Protein AF-A0A810L5K7-F1 (afdb_monomer_lite)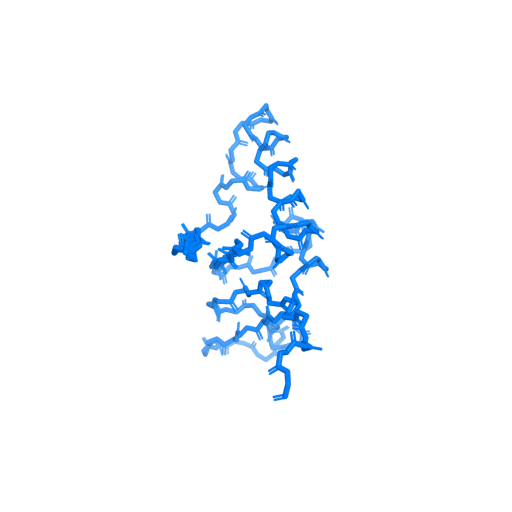

InterPro domains:
  IPR027417 P-loop containing nucleoside triphosphate hydrolase [G3DSA:3.40.50.300] (1-81)

pLDDT: mean 74.21, std 20.46, range [30.58, 96.31]

Organism: NCBI:txid390989

Secondary structure (DSSP, 8-state):
-----EEEEES-HHIIIIIS-HHHHHHHHHHHHHHHHHGGGGTEEEEE--SS--TTT-TTGGG-SEE-B---S-HHHHTT-S-BS-EE---------

Foldseek 3Di:
DDQDAAEAEAQAQLVQQPVDDPVSNVVSCVVVVCCLQPVQVRRYKYWYAHDQDDCSSCVPLVSQPAADADDDPDPVVVVVRSHHGTRIRHDHPPDDD

Sequence (97 aa):
MTHPLHLVIVDELATLTAYAPMDVRRRAEYALGRLLTKGAAVGWVVLGCVQEPSKDIIPMRGLFTYRIALGLDTRRRWTWCWATGCVTSVRWPIRSR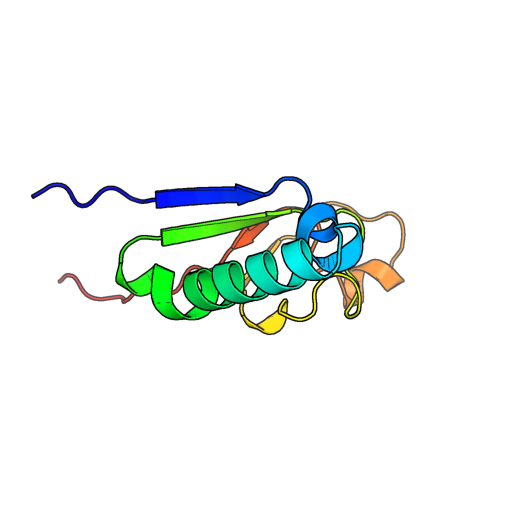

Radius of gyration: 14.39 Å; chains: 1; bounding box: 45×18×46 Å

Structure (mmCIF, N/CA/C/O backbone):
data_AF-A0A810L5K7-F1
#
_entry.id   AF-A0A810L5K7-F1
#
loop_
_atom_site.group_PDB
_atom_site.id
_atom_site.type_symbol
_atom_site.label_atom_id
_atom_site.label_alt_id
_atom_site.label_comp_id
_atom_site.label_asym_id
_atom_site.label_entity_id
_atom_site.label_seq_id
_atom_site.pdbx_PDB_ins_code
_atom_site.Cartn_x
_atom_site.Cartn_y
_atom_site.Cartn_z
_atom_site.occupancy
_atom_site.B_iso_or_equiv
_atom_site.auth_seq_id
_atom_site.auth_comp_id
_atom_site.auth_asym_id
_atom_site.auth_atom_id
_atom_site.pdbx_PDB_model_num
ATOM 1 N N . MET A 1 1 ? -22.691 -5.878 19.666 1.00 51.53 1 MET A N 1
ATOM 2 C CA . MET A 1 1 ? -22.482 -5.753 18.209 1.00 51.53 1 MET A CA 1
ATOM 3 C C . MET A 1 1 ? -21.032 -6.086 17.926 1.00 51.53 1 MET A C 1
ATOM 5 O O . MET A 1 1 ? -20.157 -5.414 18.453 1.00 51.53 1 MET A O 1
ATOM 9 N N . THR A 1 2 ? -20.765 -7.166 17.198 1.00 71.88 2 THR A N 1
ATOM 10 C CA . THR A 1 2 ? -19.405 -7.522 16.777 1.00 71.88 2 THR A CA 1
ATOM 11 C C . THR A 1 2 ? -19.053 -6.676 15.560 1.00 71.88 2 THR A C 1
ATOM 13 O O . THR A 1 2 ? -19.670 -6.837 14.511 1.00 71.88 2 THR A O 1
ATOM 16 N N . HIS A 1 3 ? -18.109 -5.751 15.704 1.00 80.06 3 HIS A N 1
ATOM 17 C CA . HIS A 1 3 ? -17.542 -5.005 14.581 1.00 80.06 3 HIS A CA 1
ATOM 18 C C . HIS A 1 3 ? -16.312 -5.781 14.093 1.00 80.06 3 HIS A C 1
ATOM 20 O O . HIS A 1 3 ? -15.287 -5.747 14.778 1.00 80.06 3 HIS A O 1
ATOM 26 N N . PRO A 1 4 ? -16.408 -6.557 12.997 1.00 87.75 4 PRO A N 1
ATOM 27 C CA . PRO A 1 4 ? -15.285 -7.358 12.533 1.00 87.75 4 PRO A CA 1
ATOM 28 C C . PRO A 1 4 ? -14.157 -6.458 12.020 1.00 87.75 4 PRO A C 1
ATOM 30 O O . PRO A 1 4 ? -14.397 -5.415 11.414 1.00 87.75 4 PRO A O 1
ATOM 33 N N . LEU A 1 5 ? -12.918 -6.886 12.247 1.00 88.50 5 LEU A N 1
ATOM 34 C CA . LEU A 1 5 ? -11.741 -6.275 11.640 1.00 88.50 5 LEU A CA 1
ATOM 35 C C . LEU A 1 5 ? -11.639 -6.735 10.182 1.00 88.50 5 LEU A C 1
ATOM 37 O O . LEU A 1 5 ? -11.582 -7.934 9.910 1.00 88.50 5 LEU A O 1
ATOM 41 N N . HIS A 1 6 ? -11.573 -5.790 9.250 1.00 88.38 6 HIS A N 1
ATOM 42 C CA . HIS A 1 6 ? -11.371 -6.069 7.833 1.00 88.38 6 HIS A CA 1
ATOM 43 C C . HIS A 1 6 ? -9.885 -5.959 7.487 1.00 88.38 6 HIS A C 1
ATOM 45 O O . HIS A 1 6 ? -9.324 -4.861 7.475 1.00 88.38 6 HIS A O 1
ATOM 51 N N . LEU A 1 7 ? -9.248 -7.095 7.194 1.00 89.12 7 LEU A N 1
ATOM 52 C CA . LEU A 1 7 ? -7.857 -7.155 6.750 1.00 89.12 7 LEU A CA 1
ATOM 53 C C . LEU A 1 7 ? -7.795 -7.327 5.229 1.00 89.12 7 LEU A C 1
ATOM 55 O O . LEU A 1 7 ? -8.258 -8.329 4.690 1.00 89.12 7 LEU A O 1
ATOM 59 N N . VAL A 1 8 ? -7.198 -6.354 4.546 1.00 89.69 8 VAL A N 1
ATOM 60 C CA . VAL A 1 8 ? -6.948 -6.387 3.102 1.00 89.69 8 VAL A CA 1
ATOM 61 C C . VAL A 1 8 ? -5.468 -6.652 2.880 1.00 89.69 8 VAL A C 1
ATOM 63 O O . VAL A 1 8 ? -4.639 -5.834 3.269 1.00 89.69 8 VAL A O 1
ATOM 66 N N . ILE A 1 9 ? -5.141 -7.777 2.248 1.00 90.44 9 ILE A N 1
ATOM 67 C CA . ILE A 1 9 ? -3.760 -8.171 1.955 1.00 90.44 9 ILE A CA 1
ATOM 68 C C . ILE A 1 9 ? -3.509 -8.031 0.457 1.00 90.44 9 ILE A C 1
ATOM 70 O O . ILE A 1 9 ? -4.265 -8.561 -0.355 1.00 90.44 9 ILE A O 1
ATOM 74 N N . VAL A 1 10 ? -2.438 -7.325 0.103 1.00 89.81 10 VAL A N 1
ATOM 75 C CA . VAL A 1 10 ? -1.942 -7.194 -1.266 1.00 89.81 10 VAL A CA 1
ATOM 76 C C . VAL A 1 10 ? -0.513 -7.713 -1.287 1.00 89.81 10 VAL A C 1
ATOM 78 O O . VAL A 1 10 ? 0.381 -7.059 -0.759 1.00 89.81 10 VAL A O 1
ATOM 81 N N . ASP A 1 11 ? -0.313 -8.887 -1.878 1.00 87.06 11 ASP A N 1
ATOM 82 C CA . ASP A 1 11 ? 0.995 -9.555 -1.924 1.00 87.06 11 ASP A CA 1
ATOM 83 C C . ASP A 1 11 ? 2.019 -8.800 -2.792 1.00 87.06 11 ASP A C 1
ATOM 85 O O . ASP A 1 11 ? 3.202 -8.742 -2.469 1.00 87.06 11 ASP A O 1
ATOM 89 N N . GLU A 1 12 ? 1.550 -8.122 -3.844 1.00 90.06 12 GLU A N 1
ATOM 90 C CA . GLU A 1 12 ? 2.392 -7.265 -4.679 1.00 90.06 12 GLU A CA 1
ATOM 91 C C . GLU A 1 12 ? 1.658 -5.977 -5.071 1.00 90.06 12 GLU A C 1
ATOM 93 O O . GLU A 1 12 ? 0.844 -5.945 -6.000 1.00 90.06 12 GLU A O 1
ATOM 98 N N . LEU A 1 13 ? 1.944 -4.895 -4.345 1.00 88.69 13 LEU A N 1
ATOM 99 C CA . LEU A 1 13 ? 1.374 -3.568 -4.573 1.00 88.69 13 LEU A CA 1
ATOM 100 C C . LEU A 1 13 ? 1.731 -3.025 -5.957 1.00 88.69 13 LEU A C 1
ATOM 102 O O . LEU A 1 13 ? 0.877 -2.387 -6.575 1.00 88.69 13 LEU A O 1
ATOM 106 N N . ALA A 1 14 ? 2.938 -3.306 -6.463 1.00 88.75 14 ALA A N 1
ATOM 107 C CA . ALA A 1 14 ? 3.391 -2.810 -7.762 1.00 88.75 14 ALA A CA 1
ATOM 108 C C . ALA A 1 14 ? 2.477 -3.268 -8.906 1.00 88.75 14 ALA A C 1
ATOM 110 O O . ALA A 1 14 ? 2.266 -2.533 -9.872 1.00 88.75 14 ALA A O 1
ATOM 111 N N . THR A 1 15 ? 1.856 -4.440 -8.764 1.00 90.94 15 THR A N 1
ATOM 112 C CA . THR A 1 15 ? 0.864 -4.941 -9.720 1.00 90.94 15 THR A CA 1
ATOM 113 C C . THR A 1 15 ? -0.291 -3.959 -9.896 1.00 90.94 15 THR A C 1
ATOM 115 O O . THR A 1 15 ? -0.732 -3.728 -11.017 1.00 90.94 15 THR A O 1
ATOM 118 N N . LEU A 1 16 ? -0.754 -3.330 -8.812 1.00 90.38 16 LEU A N 1
ATOM 119 C CA . LEU A 1 16 ? -1.888 -2.402 -8.829 1.00 90.38 16 LEU A CA 1
ATOM 120 C C . LEU A 1 16 ? -1.481 -0.953 -9.105 1.00 90.38 16 LEU A C 1
ATOM 122 O O . LEU A 1 16 ? -2.280 -0.191 -9.649 1.00 90.38 16 LEU A O 1
ATOM 126 N N . THR A 1 17 ? -0.271 -0.557 -8.714 1.00 88.19 17 THR A N 1
ATOM 127 C CA . THR A 1 17 ? 0.166 0.846 -8.748 1.00 88.19 17 THR A CA 1
ATOM 128 C C . THR A 1 17 ? 1.153 1.166 -9.868 1.00 88.19 17 THR A C 1
ATOM 130 O O . THR A 1 17 ? 1.324 2.334 -10.194 1.00 88.19 17 THR A O 1
ATOM 133 N N . ALA A 1 18 ? 1.772 0.171 -10.503 1.00 89.81 18 ALA A N 1
ATOM 134 C CA . ALA A 1 18 ? 2.761 0.386 -11.559 1.00 89.81 18 ALA A CA 1
ATOM 135 C C . ALA A 1 18 ? 2.463 -0.403 -12.840 1.00 89.81 18 ALA A C 1
ATOM 137 O O . ALA A 1 18 ? 2.575 0.161 -13.926 1.00 89.81 18 ALA A O 1
ATOM 138 N N . TYR A 1 19 ? 2.070 -1.675 -12.724 1.00 90.56 19 TYR A N 1
ATOM 139 C CA . TYR A 1 19 ? 1.992 -2.586 -13.875 1.00 90.56 19 TYR A CA 1
ATOM 140 C C . TYR A 1 19 ? 0.592 -2.734 -14.483 1.00 90.56 19 TYR A C 1
ATOM 142 O O . TYR A 1 19 ? 0.461 -3.196 -15.615 1.00 90.56 19 TYR A O 1
ATOM 150 N N . ALA A 1 20 ? -0.457 -2.335 -13.762 1.00 92.81 20 ALA A N 1
ATOM 151 C CA . ALA A 1 20 ? -1.823 -2.388 -14.265 1.00 92.81 20 ALA A CA 1
ATOM 152 C C . ALA A 1 20 ? -2.104 -1.329 -15.356 1.00 92.81 20 ALA A C 1
ATOM 154 O O . ALA A 1 20 ? -1.481 -0.261 -15.369 1.00 92.81 20 ALA A O 1
ATOM 155 N N . PRO A 1 21 ? -3.111 -1.568 -16.222 1.00 96.31 21 PRO A N 1
ATOM 156 C CA . PRO A 1 21 ? -3.664 -0.548 -17.109 1.00 96.31 21 PRO A CA 1
ATOM 157 C C . PRO A 1 21 ? -4.042 0.737 -16.358 1.00 96.31 21 PRO A C 1
ATOM 159 O O . PRO A 1 21 ? -4.405 0.711 -15.180 1.00 96.31 21 PRO A O 1
ATOM 162 N N . MET A 1 22 ? -3.961 1.884 -17.038 1.00 93.94 22 MET A N 1
ATOM 163 C CA . MET A 1 22 ? -4.087 3.202 -16.400 1.00 93.94 22 MET A CA 1
ATOM 164 C C . MET A 1 22 ? -5.413 3.397 -15.642 1.00 93.94 22 MET A C 1
ATOM 166 O O . MET A 1 22 ? -5.435 4.023 -14.580 1.00 93.94 22 MET A O 1
ATOM 170 N N . ASP A 1 23 ? -6.514 2.871 -16.168 1.00 95.69 23 ASP A N 1
ATOM 171 C CA . ASP A 1 23 ? -7.846 2.924 -15.564 1.00 95.69 23 ASP A CA 1
ATOM 172 C C . ASP A 1 23 ? -7.928 2.096 -14.271 1.00 95.69 23 ASP A C 1
ATOM 174 O O . ASP A 1 23 ? -8.447 2.576 -13.255 1.00 95.69 23 ASP A O 1
ATOM 178 N N . VAL A 1 24 ? -7.353 0.890 -14.286 1.00 94.81 24 VAL A N 1
ATOM 179 C CA . VAL A 1 24 ? -7.242 0.008 -13.118 1.00 94.81 24 VAL A CA 1
ATOM 180 C C . VAL A 1 24 ? -6.352 0.649 -12.062 1.00 94.81 24 VAL A C 1
ATOM 182 O O . VAL A 1 24 ? -6.757 0.739 -10.902 1.00 94.81 24 VAL A O 1
ATOM 185 N N . ARG A 1 25 ? -5.194 1.182 -12.467 1.00 93.62 25 ARG A N 1
ATOM 186 C CA . ARG A 1 25 ? -4.277 1.887 -11.569 1.00 93.62 25 ARG A CA 1
ATOM 187 C C . ARG A 1 25 ? -4.967 3.058 -10.878 1.00 93.62 25 ARG A C 1
ATOM 189 O O . ARG A 1 25 ? -4.960 3.136 -9.654 1.00 93.62 25 ARG A O 1
ATOM 196 N N . ARG A 1 26 ? -5.646 3.929 -11.633 1.00 93.62 26 ARG A N 1
ATOM 197 C CA . ARG A 1 26 ? -6.348 5.093 -11.064 1.00 93.62 26 ARG A CA 1
ATOM 198 C C . ARG A 1 26 ? -7.428 4.677 -10.062 1.00 93.62 26 ARG A C 1
ATOM 200 O O . ARG A 1 26 ? -7.603 5.325 -9.030 1.00 93.62 26 ARG A O 1
ATOM 207 N N . ARG A 1 27 ? -8.160 3.596 -10.354 1.00 95.12 27 ARG A N 1
ATOM 208 C CA . ARG A 1 27 ? -9.151 3.024 -9.428 1.00 95.12 27 ARG A CA 1
ATOM 209 C C . ARG A 1 27 ? -8.499 2.473 -8.163 1.00 95.12 27 ARG A C 1
ATOM 211 O O . ARG A 1 27 ? -8.984 2.769 -7.071 1.00 95.12 27 ARG A O 1
ATOM 218 N N . ALA A 1 28 ? -7.422 1.706 -8.304 1.00 93.06 28 ALA A N 1
ATOM 219 C CA . ALA A 1 28 ? -6.697 1.124 -7.182 1.00 93.06 28 ALA A CA 1
ATOM 220 C C . ALA A 1 28 ? -6.104 2.209 -6.276 1.00 93.06 28 ALA A C 1
ATOM 222 O O . ALA A 1 28 ? -6.303 2.166 -5.066 1.00 93.06 28 ALA A O 1
ATOM 223 N N . GLU A 1 29 ? -5.464 3.229 -6.849 1.00 91.38 29 GLU A N 1
ATOM 224 C CA . GLU A 1 29 ? -4.908 4.358 -6.102 1.00 91.38 29 GLU A CA 1
ATOM 225 C C . GLU A 1 29 ? -5.979 5.127 -5.327 1.00 91.38 29 GLU A C 1
ATOM 227 O O . GLU A 1 29 ? -5.786 5.446 -4.152 1.00 91.38 29 GLU A O 1
ATOM 232 N N . TYR A 1 30 ? -7.136 5.377 -5.945 1.00 93.06 30 TYR A N 1
ATOM 233 C CA . TYR A 1 30 ? -8.258 6.023 -5.267 1.00 93.06 30 TYR A CA 1
ATOM 234 C C . TYR A 1 30 ? -8.786 5.178 -4.096 1.00 93.06 30 TYR A C 1
ATOM 236 O O . TYR A 1 30 ? -9.008 5.698 -2.997 1.00 93.06 30 TYR A O 1
ATOM 244 N N . ALA A 1 31 ? -8.975 3.872 -4.310 1.00 92.69 31 ALA A N 1
ATOM 245 C CA . ALA A 1 31 ? -9.473 2.954 -3.289 1.00 92.69 31 ALA A CA 1
ATOM 246 C C . ALA A 1 31 ? -8.484 2.804 -2.121 1.00 92.69 31 ALA A C 1
ATOM 248 O O . ALA A 1 31 ? -8.870 2.984 -0.963 1.00 92.69 31 ALA A O 1
ATOM 249 N N . LEU A 1 32 ? -7.207 2.553 -2.420 1.00 90.88 32 LEU A N 1
ATOM 250 C CA . LEU A 1 32 ? -6.135 2.461 -1.429 1.00 90.88 32 LEU A CA 1
ATOM 251 C C . LEU A 1 32 ? -5.985 3.777 -0.663 1.00 90.88 32 LEU A C 1
ATOM 253 O O . LEU A 1 32 ? -5.940 3.760 0.563 1.00 90.88 32 LEU A O 1
ATOM 257 N N . GLY A 1 33 ? -6.021 4.927 -1.341 1.00 90.69 33 GLY A N 1
ATOM 258 C CA . GLY A 1 33 ? -5.982 6.235 -0.686 1.00 90.69 33 GLY A CA 1
ATOM 259 C C . GLY A 1 33 ? -7.107 6.418 0.339 1.00 90.69 33 GLY A C 1
ATOM 260 O O . GLY A 1 33 ? -6.863 6.897 1.448 1.00 90.69 33 GLY A O 1
ATOM 261 N N . ARG A 1 34 ? -8.334 5.981 0.025 1.00 91.19 34 ARG A N 1
ATOM 262 C CA . ARG A 1 34 ? -9.463 6.021 0.974 1.00 91.19 34 ARG A CA 1
ATOM 263 C C . ARG A 1 34 ? -9.273 5.069 2.153 1.00 91.19 34 ARG A C 1
ATOM 265 O O . ARG A 1 34 ? -9.534 5.468 3.287 1.00 91.19 34 ARG A O 1
ATOM 272 N N . LEU A 1 35 ? -8.831 3.839 1.898 1.00 89.94 35 LEU A N 1
ATOM 273 C CA . LEU A 1 35 ? -8.598 2.846 2.948 1.00 89.94 35 LEU A CA 1
ATOM 274 C C . LEU A 1 35 ? -7.489 3.297 3.906 1.00 89.94 35 LEU A C 1
ATOM 276 O O . LEU A 1 35 ? -7.688 3.277 5.116 1.00 89.94 35 LEU A O 1
ATOM 280 N N . LEU A 1 36 ? -6.372 3.798 3.380 1.00 88.56 36 LEU A N 1
ATOM 281 C CA . LEU A 1 36 ? -5.224 4.224 4.183 1.00 88.56 36 LEU A CA 1
ATOM 282 C C . LEU A 1 36 ? -5.498 5.506 4.986 1.00 88.56 36 LEU A C 1
ATOM 284 O O . LEU A 1 36 ? -4.954 5.674 6.073 1.00 88.56 36 LEU A O 1
ATOM 288 N N . THR A 1 37 ? -6.354 6.408 4.488 1.00 88.19 37 THR A N 1
ATOM 289 C CA . THR A 1 37 ? -6.675 7.671 5.186 1.00 88.19 37 THR A CA 1
ATOM 290 C C . THR A 1 37 ? -7.843 7.561 6.162 1.00 88.19 37 THR A C 1
ATOM 292 O O . THR A 1 37 ? -7.821 8.209 7.207 1.00 88.19 37 THR A O 1
ATOM 295 N N . LYS A 1 38 ? -8.879 6.778 5.831 1.00 87.69 38 LYS A N 1
ATOM 296 C CA . LYS A 1 38 ? -10.142 6.728 6.594 1.00 87.69 38 LYS A CA 1
ATOM 297 C C . LYS A 1 38 ? -10.481 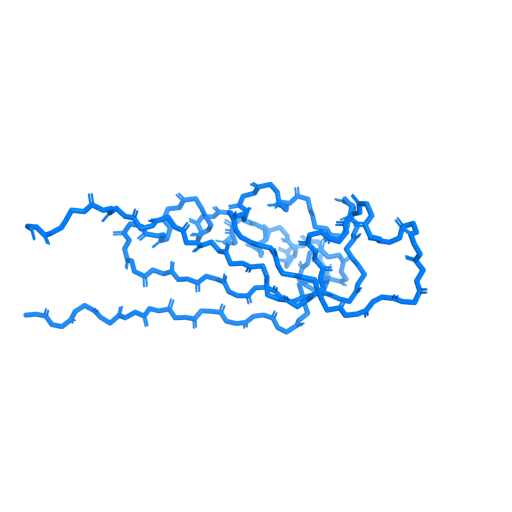5.345 7.147 1.00 87.69 38 LYS A C 1
ATOM 299 O O . LYS A 1 38 ? -11.278 5.257 8.077 1.00 87.69 38 LYS A O 1
ATOM 304 N N . GLY A 1 39 ? -9.891 4.277 6.613 1.00 84.62 39 GLY A N 1
ATOM 305 C CA . GLY A 1 39 ? -10.226 2.897 6.971 1.00 84.62 39 GLY A CA 1
ATOM 306 C C . GLY A 1 39 ? -9.935 2.548 8.431 1.00 84.62 39 GLY A C 1
ATOM 307 O O . GLY A 1 39 ? -10.710 1.825 9.053 1.00 84.62 39 GLY A O 1
ATOM 308 N N . ALA A 1 40 ? -8.895 3.140 9.021 1.00 82.12 40 ALA A N 1
ATOM 309 C CA . ALA A 1 40 ? -8.522 2.862 10.407 1.00 82.12 40 ALA A CA 1
ATOM 310 C C . ALA A 1 40 ? -9.633 3.205 11.423 1.00 82.12 40 ALA A C 1
ATOM 312 O O . ALA A 1 40 ? -9.788 2.504 12.418 1.00 82.12 40 ALA A O 1
ATOM 313 N N . ALA A 1 41 ? -10.449 4.233 11.157 1.00 84.38 41 ALA A N 1
ATOM 314 C CA . ALA A 1 41 ? -11.547 4.633 12.044 1.00 84.38 41 ALA A CA 1
ATOM 315 C C . ALA A 1 41 ? -12.710 3.625 12.070 1.00 84.38 41 ALA A C 1
ATOM 317 O O . ALA A 1 41 ? -13.490 3.607 13.017 1.00 84.38 41 ALA A O 1
ATOM 318 N N . VAL A 1 42 ? -12.828 2.801 11.027 1.00 86.25 42 VAL A N 1
ATOM 319 C CA . VAL A 1 42 ? -13.929 1.848 10.819 1.00 86.25 42 VAL A CA 1
ATOM 320 C C . VAL A 1 42 ? -13.455 0.391 10.852 1.00 86.25 42 VAL A C 1
ATOM 322 O O . VAL A 1 42 ? -14.172 -0.497 10.405 1.00 86.25 42 VAL A O 1
ATOM 325 N N . GLY A 1 43 ? -12.248 0.134 11.371 1.00 85.38 43 GLY A N 1
ATOM 326 C CA . GLY A 1 43 ? -11.717 -1.223 11.529 1.00 85.38 43 GLY A CA 1
ATOM 327 C C . GLY A 1 43 ? -11.220 -1.859 10.229 1.00 85.38 43 GLY A C 1
ATOM 328 O O . GLY A 1 43 ? -11.343 -3.068 10.063 1.00 85.38 43 GLY A O 1
ATOM 329 N N . TRP A 1 44 ? -10.674 -1.069 9.302 1.00 89.81 44 TRP A N 1
ATOM 330 C CA . TRP A 1 44 ? -9.995 -1.575 8.106 1.00 89.81 44 TRP A CA 1
ATOM 331 C C . TRP A 1 44 ? -8.483 -1.431 8.233 1.00 89.81 44 TRP A C 1
ATOM 333 O O . TRP A 1 44 ? -7.974 -0.366 8.591 1.00 89.81 44 TRP A O 1
ATOM 343 N N . VAL A 1 45 ? -7.771 -2.497 7.880 1.00 89.31 45 VAL A N 1
ATOM 344 C CA . VAL A 1 45 ? -6.310 -2.565 7.860 1.00 89.31 45 VAL A CA 1
ATOM 345 C C . VAL A 1 45 ? -5.870 -3.025 6.480 1.00 89.31 45 VAL A C 1
ATOM 347 O O . VAL A 1 45 ? -6.359 -4.030 5.967 1.00 89.31 45 VAL A O 1
ATOM 350 N N . VAL A 1 46 ? -4.934 -2.290 5.883 1.00 90.19 46 VAL A N 1
ATOM 351 C CA . VAL A 1 46 ? -4.291 -2.680 4.627 1.00 90.19 46 VAL A CA 1
ATOM 352 C C . VAL A 1 46 ? -2.887 -3.169 4.938 1.00 90.19 46 VAL A C 1
ATOM 354 O O . VAL A 1 46 ? -2.107 -2.454 5.569 1.00 90.19 46 VAL A O 1
ATOM 357 N N . LEU A 1 47 ? -2.592 -4.378 4.477 1.00 89.94 47 LEU A N 1
ATOM 358 C CA . LEU A 1 47 ? -1.280 -4.992 4.449 1.00 89.94 47 LEU A CA 1
ATOM 359 C C . LEU A 1 47 ? -0.796 -5.006 2.998 1.00 89.94 47 LEU A C 1
ATOM 361 O O . LEU A 1 47 ? -1.262 -5.810 2.195 1.00 89.94 47 LEU A O 1
ATOM 365 N N . GLY A 1 48 ? 0.116 -4.099 2.663 1.00 89.25 48 GLY A N 1
ATOM 366 C CA . GLY A 1 48 ? 0.735 -4.052 1.342 1.00 89.25 48 GLY A CA 1
ATOM 367 C C . GLY A 1 48 ? 2.138 -4.645 1.353 1.00 89.25 48 GLY A C 1
ATOM 368 O O . GLY A 1 48 ? 2.958 -4.256 2.183 1.00 89.25 48 GLY A O 1
ATOM 369 N N . CYS A 1 49 ? 2.430 -5.548 0.428 1.00 88.44 49 CYS A N 1
ATOM 370 C CA . CYS A 1 49 ? 3.755 -6.106 0.193 1.00 88.44 49 CYS A CA 1
ATOM 371 C C . CYS A 1 49 ? 4.281 -5.630 -1.169 1.00 88.44 49 CYS A C 1
ATOM 373 O O . CYS A 1 49 ? 3.508 -5.350 -2.081 1.00 88.44 49 CYS A O 1
ATOM 375 N N . VAL A 1 50 ? 5.596 -5.434 -1.266 1.00 86.19 50 VAL A N 1
ATOM 376 C CA . VAL A 1 50 ? 6.292 -5.010 -2.488 1.00 86.19 50 VAL A CA 1
ATOM 377 C C . VAL A 1 50 ? 7.723 -5.526 -2.429 1.00 86.19 50 VAL A C 1
ATOM 379 O O . VAL A 1 50 ? 8.349 -5.461 -1.365 1.00 86.19 50 VAL A O 1
ATOM 382 N N . GLN A 1 51 ? 8.238 -6.026 -3.552 1.00 82.44 51 GLN A N 1
ATOM 383 C CA . GLN A 1 51 ? 9.635 -6.467 -3.651 1.00 82.44 51 GLN A CA 1
ATOM 384 C C . GLN A 1 51 ? 10.598 -5.299 -3.893 1.00 82.44 51 GLN A C 1
ATOM 386 O O . GLN A 1 51 ? 11.648 -5.198 -3.259 1.00 82.44 51 GLN A O 1
ATOM 391 N N . GLU A 1 52 ? 10.227 -4.386 -4.793 1.00 77.38 52 GLU A N 1
ATOM 392 C CA . GLU A 1 52 ? 11.049 -3.232 -5.160 1.00 77.38 52 GLU A CA 1
ATOM 393 C C . GLU A 1 52 ? 10.320 -1.919 -4.853 1.00 77.38 52 GLU A C 1
ATOM 395 O O . GLU A 1 52 ? 9.571 -1.397 -5.680 1.00 77.38 52 GLU A O 1
ATOM 400 N N . PRO A 1 53 ? 10.505 -1.345 -3.652 1.00 73.62 53 PRO A N 1
ATOM 401 C CA . PRO A 1 53 ? 9.876 -0.076 -3.322 1.00 73.62 53 PRO A CA 1
ATOM 402 C C . PRO A 1 53 ? 10.566 1.082 -4.062 1.00 73.62 53 PRO A C 1
ATOM 404 O O . PRO A 1 53 ? 11.698 1.454 -3.755 1.00 73.62 53 PRO A O 1
ATOM 407 N N . SER A 1 54 ? 9.856 1.721 -4.993 1.00 77.88 54 SER A N 1
ATOM 408 C CA . SER A 1 54 ? 10.253 3.010 -5.582 1.00 77.88 54 SER A CA 1
ATOM 409 C C . SER A 1 54 ? 9.156 4.060 -5.406 1.00 77.88 54 SER A C 1
ATOM 411 O O . SER A 1 54 ? 7.982 3.731 -5.222 1.00 77.88 54 SER A O 1
ATOM 413 N N . LYS A 1 55 ? 9.527 5.347 -5.479 1.00 72.50 55 LYS A N 1
ATOM 414 C CA . LYS A 1 55 ? 8.562 6.459 -5.477 1.00 72.50 55 LYS A CA 1
ATOM 415 C C . LYS A 1 55 ? 7.598 6.374 -6.661 1.00 72.50 55 LYS A C 1
ATOM 417 O O . LYS A 1 55 ? 6.437 6.73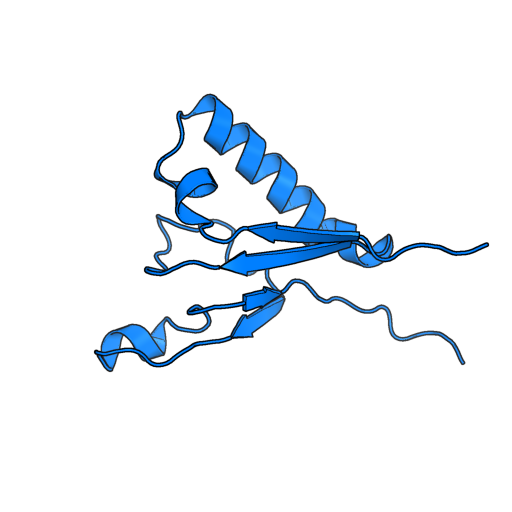0 -6.492 1.00 72.50 55 LYS A O 1
ATOM 422 N N . ASP A 1 56 ? 8.085 5.873 -7.792 1.00 77.88 56 ASP A N 1
ATOM 423 C CA . ASP A 1 56 ? 7.312 5.708 -9.026 1.00 77.88 56 ASP A CA 1
ATOM 424 C C . ASP A 1 56 ? 6.410 4.471 -8.972 1.00 77.88 56 ASP A C 1
ATOM 426 O O . ASP A 1 56 ? 5.365 4.433 -9.611 1.00 77.88 56 ASP A O 1
ATOM 430 N N . ILE A 1 57 ? 6.799 3.474 -8.169 1.00 81.56 57 ILE A N 1
ATOM 431 C CA . ILE A 1 57 ? 6.040 2.236 -7.985 1.00 81.56 57 ILE A CA 1
ATOM 432 C C . ILE A 1 57 ? 4.934 2.445 -6.950 1.00 81.56 57 ILE A C 1
ATOM 434 O O . ILE A 1 57 ? 3.819 1.982 -7.155 1.00 81.56 57 ILE A O 1
ATOM 438 N N . ILE A 1 58 ? 5.203 3.161 -5.850 1.00 83.00 58 ILE A N 1
ATOM 439 C CA . ILE A 1 58 ? 4.224 3.417 -4.781 1.00 83.00 58 ILE A CA 1
ATOM 440 C C . ILE A 1 58 ? 4.155 4.924 -4.473 1.00 83.00 58 ILE A C 1
ATOM 442 O O . ILE A 1 58 ? 4.808 5.412 -3.535 1.00 83.00 58 ILE A O 1
ATOM 446 N N . PRO A 1 59 ? 3.318 5.686 -5.203 1.00 80.12 59 PRO A N 1
ATOM 447 C CA . PRO A 1 59 ? 3.187 7.128 -4.990 1.00 80.12 59 PRO A CA 1
ATOM 448 C C . PRO A 1 59 ? 2.626 7.455 -3.597 1.00 80.12 59 PRO A C 1
ATOM 450 O O . PRO A 1 59 ? 3.077 8.392 -2.938 1.00 80.12 59 PRO A O 1
ATOM 453 N N . MET A 1 60 ? 1.715 6.621 -3.085 1.00 82.44 60 MET A N 1
ATOM 454 C CA . MET A 1 60 ? 1.030 6.818 -1.800 1.00 82.44 60 MET A CA 1
ATOM 455 C C . MET A 1 60 ? 1.763 6.245 -0.577 1.00 82.44 60 MET A C 1
ATOM 457 O O . MET A 1 60 ? 1.178 6.149 0.500 1.00 82.44 60 MET A O 1
ATOM 461 N N . ARG A 1 61 ? 3.047 5.879 -0.699 1.00 77.88 61 ARG A N 1
ATOM 462 C CA . ARG A 1 61 ? 3.829 5.257 0.393 1.00 77.88 61 ARG A CA 1
ATOM 463 C C . ARG A 1 61 ? 3.795 6.045 1.710 1.00 77.88 61 ARG A C 1
ATOM 465 O O . ARG A 1 61 ? 3.959 5.463 2.777 1.00 77.88 61 ARG A O 1
ATOM 472 N N . GLY A 1 62 ? 3.586 7.364 1.638 1.00 81.62 62 GLY A N 1
ATOM 473 C CA . GLY A 1 62 ? 3.480 8.260 2.792 1.00 81.62 62 GLY A CA 1
ATOM 474 C C . GLY A 1 62 ? 2.236 8.034 3.657 1.00 81.62 62 GLY A C 1
ATOM 475 O O . GLY A 1 62 ? 2.281 8.334 4.843 1.00 81.62 62 GLY A O 1
ATOM 476 N N . LEU A 1 63 ? 1.160 7.473 3.093 1.00 84.88 63 LEU A N 1
ATOM 477 C CA . LEU A 1 63 ? -0.093 7.205 3.812 1.00 84.88 63 LEU A CA 1
ATOM 478 C C . LEU A 1 63 ? -0.010 5.986 4.728 1.00 84.88 63 LEU A C 1
ATOM 480 O O . LEU A 1 63 ? -0.842 5.813 5.614 1.00 84.88 63 LEU A O 1
ATOM 484 N N . PHE A 1 64 ? 0.994 5.143 4.526 1.00 83.56 64 PHE A N 1
ATOM 485 C CA . PHE A 1 64 ? 1.234 4.032 5.415 1.00 83.56 64 PHE A CA 1
ATOM 486 C C . PHE A 1 64 ? 2.023 4.462 6.648 1.00 83.56 64 PHE A C 1
ATOM 488 O O . PHE A 1 64 ? 3.085 5.082 6.538 1.00 83.56 64 PHE A O 1
ATOM 495 N N . THR A 1 65 ? 1.500 4.111 7.819 1.00 76.31 65 THR A N 1
ATOM 496 C CA . THR A 1 65 ? 2.039 4.533 9.115 1.00 76.31 65 THR A CA 1
ATOM 497 C C . THR A 1 65 ? 3.124 3.598 9.633 1.00 76.31 65 THR A C 1
ATOM 499 O O . THR A 1 65 ? 4.062 4.063 10.275 1.00 76.31 65 THR A O 1
ATOM 502 N N . TYR A 1 66 ? 3.046 2.313 9.297 1.00 78.69 66 TYR A N 1
ATOM 503 C CA . TYR A 1 66 ? 4.039 1.300 9.618 1.00 78.69 66 TYR A CA 1
ATOM 504 C C . TYR A 1 66 ? 4.570 0.655 8.359 1.00 78.69 66 TYR A C 1
ATOM 506 O O . TYR A 1 66 ? 3.913 0.563 7.320 1.00 78.69 66 TYR A O 1
ATOM 514 N N . ARG A 1 67 ? 5.799 0.196 8.490 1.00 78.81 67 ARG A N 1
ATOM 515 C CA . ARG A 1 67 ? 6.633 -0.168 7.377 1.00 78.81 67 ARG A CA 1
ATOM 516 C C . ARG A 1 67 ? 7.686 -1.131 7.897 1.00 78.81 67 ARG A C 1
ATOM 518 O O . ARG A 1 67 ? 8.487 -0.754 8.751 1.00 78.81 67 ARG A O 1
ATOM 525 N N . ILE A 1 68 ? 7.644 -2.361 7.418 1.00 77.56 68 ILE A N 1
ATOM 526 C CA . ILE A 1 68 ? 8.582 -3.408 7.802 1.00 77.56 68 ILE A CA 1
ATOM 527 C C . ILE A 1 68 ? 9.487 -3.695 6.597 1.00 77.56 68 ILE A C 1
ATOM 529 O O . ILE A 1 68 ? 9.100 -3.505 5.441 1.00 77.56 68 ILE A O 1
ATOM 533 N N . ALA A 1 69 ? 10.742 -4.030 6.885 1.00 75.81 69 ALA A N 1
ATOM 534 C CA . ALA A 1 69 ? 11.747 -4.380 5.896 1.00 75.81 69 ALA A CA 1
ATOM 535 C C . ALA A 1 69 ? 12.344 -5.749 6.213 1.00 75.81 69 ALA A C 1
ATOM 537 O O . ALA A 1 69 ? 12.957 -5.950 7.259 1.00 75.81 69 ALA A O 1
ATOM 538 N N . LEU A 1 70 ? 12.151 -6.683 5.291 1.00 72.75 70 LEU A N 1
ATOM 539 C CA . LEU A 1 70 ? 12.810 -7.978 5.230 1.00 72.75 70 LEU A CA 1
ATOM 540 C C . LEU A 1 70 ? 14.182 -7.818 4.572 1.00 72.75 70 LEU A C 1
ATOM 542 O O . LEU A 1 70 ? 14.428 -6.840 3.862 1.00 72.75 70 LEU A O 1
ATOM 546 N N . GLY A 1 71 ? 15.073 -8.775 4.841 1.00 69.81 71 GLY A N 1
ATOM 547 C CA . GLY A 1 71 ? 16.481 -8.729 4.449 1.00 69.81 71 GLY A CA 1
ATOM 548 C C . GLY A 1 71 ? 16.694 -8.322 2.989 1.00 69.81 71 GLY A C 1
ATOM 549 O O . GLY A 1 71 ? 16.063 -8.856 2.081 1.00 69.81 71 GLY A O 1
ATOM 550 N N . LEU A 1 72 ? 17.598 -7.366 2.778 1.00 65.50 72 LEU A N 1
ATOM 551 C CA . LEU A 1 72 ? 17.943 -6.835 1.463 1.00 65.50 72 LEU A CA 1
ATOM 552 C C . LEU A 1 72 ? 19.402 -7.107 1.153 1.00 65.50 72 LEU A C 1
ATOM 554 O O . LEU A 1 72 ? 20.264 -6.886 2.002 1.00 65.50 72 LEU A O 1
ATOM 558 N N . ASP A 1 73 ? 19.652 -7.457 -0.102 1.00 65.88 73 ASP A N 1
ATOM 559 C CA . ASP A 1 73 ? 20.981 -7.670 -0.675 1.00 65.88 73 ASP A CA 1
ATOM 560 C C . ASP A 1 73 ? 21.900 -6.439 -0.505 1.00 65.88 73 ASP A C 1
ATOM 562 O O . ASP A 1 73 ? 23.048 -6.554 -0.084 1.00 65.88 73 ASP A O 1
ATOM 566 N N . THR A 1 74 ? 21.389 -5.229 -0.763 1.00 56.47 74 THR A N 1
ATOM 567 C CA . THR A 1 74 ? 22.241 -4.045 -0.948 1.00 56.47 74 THR A CA 1
ATOM 568 C C . THR A 1 74 ? 21.940 -2.916 0.045 1.00 56.47 74 THR A C 1
ATOM 570 O O . THR A 1 74 ? 20.804 -2.462 0.193 1.00 56.47 74 THR A O 1
ATOM 573 N N . ARG A 1 75 ? 22.997 -2.353 0.656 1.00 54.38 75 ARG A N 1
ATOM 574 C CA . ARG A 1 75 ? 22.966 -1.264 1.666 1.00 54.38 75 ARG A CA 1
ATOM 575 C C . ARG A 1 75 ? 22.253 0.018 1.211 1.00 54.38 75 ARG A C 1
ATOM 577 O O . ARG A 1 75 ? 21.711 0.750 2.028 1.00 54.38 75 ARG A O 1
ATOM 584 N N . ARG A 1 76 ? 22.210 0.297 -0.095 1.00 49.50 76 ARG A N 1
ATOM 585 C CA . ARG A 1 76 ? 21.486 1.451 -0.667 1.00 49.50 76 AR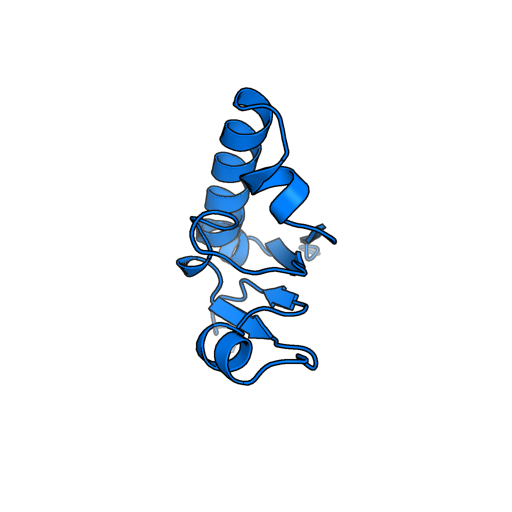G A CA 1
ATOM 586 C C . ARG A 1 76 ? 19.968 1.254 -0.673 1.00 49.50 76 ARG A C 1
ATOM 588 O O . ARG A 1 76 ? 19.223 2.225 -0.683 1.00 49.50 76 ARG A O 1
ATOM 595 N N . ARG A 1 77 ? 19.514 -0.001 -0.652 1.00 46.69 77 ARG A N 1
ATOM 596 C CA . ARG A 1 77 ? 18.098 -0.364 -0.562 1.00 46.69 77 ARG A CA 1
ATOM 597 C C . ARG A 1 77 ? 17.587 -0.185 0.880 1.00 46.69 77 ARG A C 1
ATOM 599 O O . ARG A 1 77 ? 16.413 0.103 1.055 1.00 46.69 77 ARG A O 1
ATOM 606 N N . TRP A 1 78 ? 18.475 -0.196 1.889 1.00 39.16 78 TRP A N 1
ATOM 607 C CA . TRP A 1 78 ? 18.161 0.040 3.312 1.00 39.16 78 TRP A CA 1
ATOM 608 C C . TRP A 1 78 ? 17.720 1.468 3.645 1.00 39.16 78 TRP A C 1
ATOM 610 O O . TRP A 1 78 ? 16.827 1.643 4.465 1.00 39.16 78 TRP A O 1
ATOM 620 N N . THR A 1 79 ? 18.288 2.498 3.005 1.00 41.12 79 THR A N 1
ATOM 621 C CA . THR A 1 79 ? 17.859 3.897 3.234 1.00 41.12 79 THR A CA 1
ATOM 622 C C . THR A 1 79 ? 16.437 4.166 2.744 1.00 41.12 79 THR A C 1
ATOM 624 O O . THR A 1 79 ? 15.827 5.163 3.127 1.00 41.12 79 THR A O 1
ATOM 627 N N . TRP A 1 80 ? 15.902 3.257 1.929 1.00 39.75 80 TRP A N 1
ATOM 628 C CA . TRP A 1 80 ? 14.556 3.311 1.371 1.00 39.75 80 TRP A CA 1
ATOM 629 C C . TRP A 1 80 ? 13.641 2.219 1.905 1.00 39.75 80 TRP A C 1
ATOM 631 O O . TRP A 1 80 ? 12.421 2.387 1.882 1.00 39.75 80 TRP A O 1
ATOM 641 N N . CYS A 1 81 ? 14.209 1.136 2.433 1.00 38.78 81 CYS A N 1
ATOM 642 C CA . CYS A 1 81 ? 13.458 0.056 3.036 1.00 38.78 81 CYS A CA 1
ATOM 643 C C . CYS A 1 81 ? 13.081 0.372 4.469 1.00 38.78 81 CYS A C 1
ATOM 645 O O . CYS A 1 81 ? 13.548 -0.178 5.456 1.00 38.78 81 CYS A O 1
ATOM 647 N N . TRP A 1 82 ? 12.096 1.239 4.493 1.00 31.78 82 TRP A N 1
ATOM 648 C CA . TRP A 1 82 ? 10.873 1.010 5.209 1.00 31.78 82 TRP A CA 1
ATOM 649 C C . TRP A 1 82 ? 9.882 0.137 4.377 1.00 31.78 82 TRP A C 1
ATOM 651 O O . TRP A 1 82 ? 8.680 0.357 4.423 1.00 31.78 82 TRP A O 1
ATOM 661 N N . ALA A 1 83 ? 10.335 -0.774 3.510 1.00 34.34 83 ALA A N 1
ATOM 662 C CA . ALA A 1 83 ? 9.447 -1.531 2.620 1.00 34.34 83 ALA A CA 1
ATOM 663 C C . ALA A 1 83 ? 10.151 -2.747 2.002 1.00 34.34 83 ALA A C 1
ATOM 665 O O . ALA A 1 83 ? 10.505 -2.752 0.832 1.00 34.34 83 ALA A O 1
ATOM 666 N N . THR A 1 84 ? 10.274 -3.806 2.781 1.00 30.58 84 THR A N 1
ATOM 667 C CA . THR A 1 84 ? 10.203 -5.158 2.224 1.00 30.58 84 THR A CA 1
ATOM 668 C C . THR A 1 84 ? 9.304 -5.927 3.168 1.00 30.58 84 THR A C 1
ATOM 670 O O . THR A 1 84 ? 9.671 -6.141 4.313 1.00 30.58 84 THR A O 1
ATOM 673 N N . GLY A 1 85 ? 8.116 -6.294 2.696 1.00 37.16 85 GLY A N 1
ATOM 674 C CA . GLY A 1 85 ? 7.115 -7.041 3.455 1.00 37.16 85 GLY 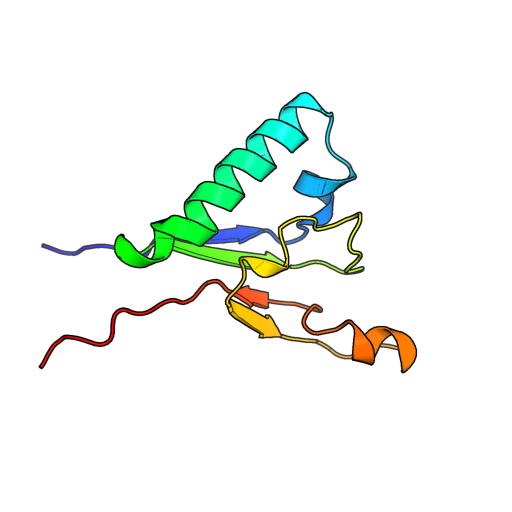A CA 1
ATOM 675 C C . GLY A 1 85 ? 6.441 -6.224 4.556 1.00 37.16 85 GLY A C 1
ATOM 676 O O . GLY A 1 85 ? 7.068 -5.879 5.542 1.00 37.16 85 GLY A O 1
ATOM 677 N N . CYS A 1 86 ? 5.133 -6.003 4.426 1.00 35.66 86 CYS A N 1
ATOM 678 C CA . CYS A 1 86 ? 4.262 -5.432 5.455 1.00 35.66 86 CYS A CA 1
ATOM 679 C C . CYS A 1 86 ? 4.374 -3.908 5.624 1.00 35.66 86 CYS A C 1
ATOM 681 O O . CYS A 1 86 ? 4.966 -3.357 6.555 1.00 35.66 86 CYS A O 1
ATOM 683 N N . VAL A 1 87 ? 3.716 -3.208 4.706 1.00 44.03 87 VAL A N 1
ATOM 684 C CA . VAL A 1 87 ? 3.311 -1.829 4.904 1.00 44.03 87 VAL A CA 1
ATOM 685 C C . VAL A 1 87 ? 1.930 -1.849 5.570 1.00 44.03 87 VAL A C 1
ATOM 687 O O . VAL A 1 87 ? 0.963 -2.275 4.938 1.00 44.03 87 VAL A O 1
ATOM 690 N N . THR A 1 88 ? 1.829 -1.446 6.843 1.00 35.59 88 THR A N 1
ATOM 691 C CA . THR A 1 88 ? 0.541 -1.409 7.561 1.00 35.59 88 THR A CA 1
ATOM 692 C C . THR A 1 88 ? 0.095 0.021 7.816 1.00 35.59 88 THR A C 1
ATOM 694 O O . THR A 1 88 ? 0.861 0.883 8.245 1.00 35.59 88 THR A O 1
ATOM 697 N N . SER A 1 89 ? -1.173 0.311 7.538 1.00 39.12 89 SER A N 1
ATOM 698 C CA . SER A 1 89 ? -1.835 1.471 8.126 1.00 39.12 89 SER A CA 1
ATOM 699 C C . SER A 1 89 ? -2.521 1.012 9.406 1.00 39.12 89 SER A C 1
ATOM 701 O O . SER A 1 89 ? -3.623 0.466 9.369 1.00 39.12 89 SER A O 1
ATOM 703 N N . VAL A 1 90 ? -1.883 1.232 10.549 1.00 40.47 90 VAL A N 1
ATOM 704 C CA . VAL A 1 90 ? -2.590 1.237 11.829 1.00 40.47 90 VAL A CA 1
ATOM 705 C C . VAL A 1 90 ? -2.609 2.688 12.297 1.00 40.47 90 VAL A C 1
ATOM 707 O O . VAL A 1 90 ? -1.580 3.329 12.494 1.00 40.47 90 VAL A O 1
ATOM 710 N N . ARG A 1 91 ? -3.803 3.258 12.421 1.00 39.72 91 ARG A N 1
ATOM 711 C CA . ARG A 1 91 ? -4.018 4.414 13.288 1.00 39.72 91 ARG A CA 1
ATOM 712 C C . ARG A 1 91 ? -5.114 4.025 14.251 1.00 39.72 91 ARG A C 1
ATOM 714 O O . ARG A 1 91 ? -6.287 4.277 14.007 1.00 39.72 91 ARG A O 1
ATOM 721 N N . TRP A 1 92 ? -4.709 3.339 15.310 1.00 34.69 92 TRP A N 1
ATOM 722 C CA . TRP A 1 92 ? -5.600 3.013 16.407 1.00 34.69 92 TRP A CA 1
ATOM 723 C C . TRP A 1 92 ? -6.024 4.318 17.096 1.00 34.69 92 TRP A C 1
ATOM 725 O O . TRP A 1 92 ? -5.145 5.066 17.538 1.00 34.69 92 TRP A O 1
ATOM 735 N N . PRO A 1 93 ? -7.323 4.646 17.208 1.00 36.66 93 PRO A N 1
ATOM 736 C CA . PRO A 1 93 ? -7.742 5.600 18.213 1.00 36.66 93 PRO A CA 1
ATOM 737 C C . PRO A 1 93 ? -7.542 4.906 19.560 1.00 36.66 93 PRO A C 1
ATOM 739 O O . PRO A 1 93 ? -8.318 4.037 19.949 1.00 36.66 93 PRO A O 1
ATOM 742 N N . ILE A 1 94 ? -6.479 5.258 20.284 1.00 51.88 94 ILE A N 1
ATOM 743 C CA . ILE A 1 94 ? -6.404 4.921 21.705 1.00 51.88 94 ILE A CA 1
ATOM 744 C C . ILE A 1 94 ? -7.546 5.678 22.386 1.00 51.88 94 ILE A C 1
ATOM 746 O O . ILE A 1 94 ? -7.420 6.858 22.704 1.00 51.88 94 ILE A O 1
ATOM 750 N N . ARG A 1 95 ? -8.681 5.000 22.565 1.00 49.25 95 ARG A N 1
ATOM 751 C CA . ARG A 1 95 ? -9.598 5.202 23.685 1.00 49.25 95 ARG A CA 1
ATOM 752 C C . ARG A 1 95 ? -10.595 4.053 23.775 1.00 49.25 95 ARG A C 1
ATOM 754 O O . ARG A 1 95 ? -11.611 4.035 23.090 1.00 49.25 95 ARG A O 1
ATOM 761 N N . SER A 1 96 ? -10.345 3.169 24.730 1.00 43.53 96 SER A N 1
ATOM 762 C CA . SER A 1 96 ? -11.407 2.553 25.518 1.00 43.53 96 SER A CA 1
ATOM 763 C C . SER A 1 96 ? -10.849 2.206 26.899 1.00 43.53 96 SER A C 1
ATOM 765 O O . SER A 1 96 ? -10.200 1.178 27.033 1.00 43.53 96 SER A O 1
ATOM 767 N N . ARG A 1 97 ? -11.122 3.127 27.838 1.00 39.91 97 ARG A N 1
ATOM 768 C CA . ARG A 1 97 ? -10.988 3.096 29.310 1.00 39.91 97 ARG A CA 1
ATOM 769 C C . ARG A 1 97 ? -9.670 2.629 29.920 1.00 39.91 97 ARG A C 1
ATOM 771 O O . ARG A 1 97 ? -9.360 1.428 29.847 1.00 39.91 97 ARG A O 1
#